Protein AF-A0A964T9B2-F1 (afdb_monomer)

Organism: NCBI:txid2696472

Sequence (134 aa):
MNNSPFYDITISSINRRDTTGTMDFYNPKKAYITVNLKGFNPEVEEDYFRVSSLYPSGLKIGQNEFLNSEYQLAYDGNRSYATLTDTKIDSILVAESDYNLISISKRKNGGEVEDEYHEVYVPKHSKLELTYNY

Nearest PDB structures (foldseek):
  2edb-assembly1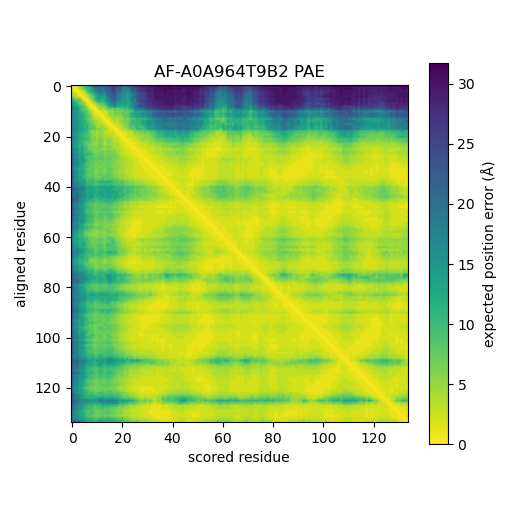_A  TM=3.757E-01  e=1.764E-02  Homo sapiens
  6gvl-assembly1_A  TM=5.491E-01  e=4.723E-01  Homo sapiens
  2cum-assembly1_A  TM=4.746E-01  e=5.280E-01  Homo sapiens
  2ha1-assembly1_A  TM=4.341E-01  e=5.280E-01  Homo sapiens
  5g50-assembly1_B  TM=3.394E-01  e=2.513E+00  Vibrio cholerae MJ-1236

Radius of gyration: 19.03 Å; Cα contacts (8 Å, |Δi|>4): 290; chains: 1; bounding box: 38×26×60 Å

Foldseek 3Di:
DDPDQDQPDDVVNPPDPPDDHDWDWDDFDKDWEKEKEAQDDADDPPWWKKKWKWEFGTTQNQQDPQARDRGDIDTPPDIDTDPDNIDMDGGHMYGEQGKMWMWIWTDHPNDDIDIDIDIDGHYDPDRHYYYDYD

Secondary structure (DSSP, 8-state):
-----S-S--GGG--STT------EE-PPEEEEEEEEES----STT-EEEEEEEEEEEEE-SS-SSSS-SEEEEE-S--EE--SSEEEEEEEEEETTEEEEEEEEEE-TT---EEEEEEEEE-TT---EEEEE-

pLDDT: mean 88.52, std 13.9, range [33.69, 98.06]

Solvent-accessible surface area (backbone atoms only — not comparable to full-atom values): 8041 Å² total; per-residue (Å²): 133,86,87,72,85,66,89,81,74,54,79,89,68,63,86,54,94,90,69,84,86,73,82,60,72,45,79,55,54,77,41,52,29,32,41,34,39,30,77,44,73,75,85,49,91,75,29,46,43,33,43,37,43,36,19,54,25,38,48,58,69,50,80,39,92,87,48,104,41,48,33,33,69,38,66,86,83,62,73,49,66,51,86,39,42,72,24,80,41,72,74,46,62,36,26,43,66,32,60,24,37,42,36,38,43,36,30,54,87,78,51,70,80,48,75,47,79,42,83,42,75,34,57,74,92,50,82,51,72,46,78,49,73,107

Mean predicted aligned error: 6.56 Å

Structure (mmCIF, N/CA/C/O backbone):
data_AF-A0A964T9B2-F1
#
_entry.id   AF-A0A964T9B2-F1
#
loop_
_atom_site.group_PDB
_atom_site.id
_atom_site.type_symbol
_atom_site.label_atom_id
_atom_site.label_alt_id
_atom_site.label_comp_id
_atom_site.label_asym_id
_atom_site.label_entity_id
_atom_site.label_seq_id
_atom_site.pdbx_PDB_ins_code
_atom_site.Cartn_x
_atom_site.Cartn_y
_atom_site.Cartn_z
_atom_site.occupancy
_atom_site.B_iso_or_equiv
_atom_site.auth_seq_id
_atom_site.auth_comp_id
_atom_site.auth_asym_id
_atom_site.auth_atom_id
_atom_site.pdbx_PDB_model_num
ATOM 1 N N . MET A 1 1 ? -14.737 18.384 31.995 1.00 33.69 1 MET A N 1
ATOM 2 C CA . MET A 1 1 ? -15.009 16.932 31.937 1.00 33.69 1 MET A CA 1
ATOM 3 C C . MET A 1 1 ? -14.119 16.378 30.845 1.00 33.69 1 MET A C 1
ATOM 5 O O . MET A 1 1 ? -14.236 16.845 29.721 1.00 33.69 1 MET A O 1
ATOM 9 N N . ASN A 1 2 ? -13.159 15.524 31.197 1.00 34.50 2 ASN A N 1
ATOM 10 C CA . ASN A 1 2 ? -12.176 14.996 30.255 1.00 34.50 2 ASN A CA 1
ATOM 11 C C . ASN A 1 2 ? -12.649 13.600 29.829 1.00 34.50 2 ASN A C 1
ATOM 13 O O . ASN A 1 2 ? -12.440 12.629 30.550 1.00 34.50 2 ASN A O 1
ATOM 17 N N . ASN A 1 3 ? -13.369 13.525 28.710 1.00 35.19 3 ASN A N 1
ATOM 18 C CA . ASN A 1 3 ? -13.863 12.273 28.132 1.00 35.19 3 ASN A CA 1
ATOM 19 C C . ASN A 1 3 ? -12.769 11.645 27.258 1.00 35.19 3 ASN A C 1
ATOM 21 O O . ASN A 1 3 ? -12.969 11.483 26.060 1.00 35.19 3 ASN A O 1
ATOM 25 N N . SER A 1 4 ? -11.597 11.357 27.828 1.00 40.34 4 SER A N 1
ATOM 26 C CA . SER A 1 4 ? -10.539 10.652 27.098 1.00 40.34 4 SER A CA 1
ATOM 27 C C . SER A 1 4 ? -10.687 9.150 27.350 1.00 40.34 4 SER A C 1
ATOM 29 O O . SER A 1 4 ? -10.444 8.708 28.478 1.00 40.34 4 SER A O 1
ATOM 31 N N . PRO A 1 5 ? -11.116 8.348 26.358 1.00 44.88 5 PRO A N 1
ATOM 32 C CA . PRO A 1 5 ? -11.147 6.905 26.488 1.00 44.88 5 PRO A CA 1
ATOM 33 C C . PRO A 1 5 ? -9.731 6.401 26.186 1.00 44.88 5 PRO A C 1
ATOM 35 O O . PRO A 1 5 ? -9.459 5.959 25.085 1.00 44.88 5 PRO A O 1
ATOM 38 N N . PHE A 1 6 ? -8.820 6.557 27.151 1.00 51.50 6 PHE A N 1
ATOM 39 C CA . PHE A 1 6 ? -7.466 5.980 27.170 1.00 51.50 6 PHE A CA 1
ATOM 40 C C . PHE A 1 6 ? -6.613 6.133 25.887 1.00 51.50 6 PHE A C 1
ATOM 42 O O . PHE A 1 6 ? -6.574 5.219 25.072 1.00 51.50 6 PHE A O 1
ATOM 49 N N . TYR A 1 7 ? -5.804 7.201 25.783 1.00 52.28 7 TYR A N 1
ATOM 50 C CA . TYR A 1 7 ? -4.696 7.265 24.799 1.00 52.28 7 TYR A CA 1
ATOM 51 C C . TYR A 1 7 ? -3.326 7.716 25.350 1.00 52.28 7 TYR A C 1
ATOM 53 O O . TYR A 1 7 ? -2.378 7.798 24.582 1.00 52.28 7 TYR A O 1
ATOM 61 N N . ASP A 1 8 ? -3.171 7.917 26.668 1.00 50.34 8 ASP A N 1
ATOM 62 C CA . ASP A 1 8 ? -1.917 8.435 27.269 1.00 50.34 8 ASP A CA 1
ATOM 63 C C . ASP A 1 8 ? -1.246 7.506 28.300 1.00 50.34 8 ASP A C 1
ATOM 65 O O . ASP A 1 8 ? -0.278 7.888 28.959 1.00 50.34 8 ASP A O 1
ATOM 69 N N . ILE A 1 9 ? -1.729 6.274 28.482 1.00 54.31 9 ILE A N 1
ATOM 70 C CA . ILE A 1 9 ? -1.143 5.361 29.475 1.00 54.31 9 ILE A CA 1
ATOM 71 C C . ILE A 1 9 ? -0.200 4.391 28.767 1.00 54.31 9 ILE A C 1
ATOM 73 O O . ILE A 1 9 ? -0.594 3.308 28.340 1.00 54.31 9 ILE A O 1
ATOM 77 N N . THR A 1 10 ? 1.080 4.754 28.665 1.00 59.50 10 THR A N 1
ATOM 78 C CA . THR A 1 10 ? 2.123 3.742 28.428 1.00 59.50 10 THR A CA 1
ATOM 79 C C . THR A 1 10 ? 2.055 2.716 29.561 1.00 59.50 10 THR A C 1
ATOM 81 O O . THR A 1 10 ? 1.862 3.104 30.711 1.00 59.50 10 THR A O 1
ATOM 84 N N . ILE A 1 11 ? 2.212 1.412 29.297 1.00 64.31 11 ILE A N 1
ATOM 85 C CA . ILE A 1 11 ? 2.150 0.377 30.359 1.00 64.31 11 ILE A CA 1
ATOM 86 C C . ILE A 1 11 ? 3.121 0.709 31.511 1.00 64.31 11 ILE A C 1
ATOM 88 O O . ILE A 1 11 ? 2.809 0.490 32.678 1.00 64.31 11 ILE A O 1
ATOM 92 N N . SER A 1 12 ? 4.255 1.340 31.191 1.00 66.88 12 SER A N 1
ATOM 93 C CA . SER A 1 12 ? 5.238 1.870 32.144 1.00 66.88 12 SER A CA 1
ATOM 94 C C . SER A 1 12 ? 4.719 2.959 33.095 1.00 66.88 12 SER A C 1
ATOM 96 O O . SER A 1 12 ? 5.333 3.193 34.130 1.00 66.88 12 SER A O 1
ATOM 98 N N . SER A 1 13 ? 3.618 3.637 32.769 1.00 69.88 13 SER A N 1
ATOM 99 C CA . SER A 1 13 ? 3.004 4.693 33.591 1.00 69.88 13 SER A CA 1
ATOM 100 C C . SER A 1 13 ? 1.960 4.172 34.591 1.00 69.88 13 SER A C 1
ATOM 102 O O . SER A 1 13 ? 1.446 4.938 35.409 1.00 69.88 13 SER A O 1
ATOM 104 N N . ILE A 1 14 ? 1.671 2.866 34.583 1.00 77.31 14 ILE A N 1
ATOM 105 C CA . ILE A 1 14 ? 0.744 2.234 35.525 1.00 77.31 14 ILE A CA 1
ATOM 106 C C . ILE A 1 14 ? 1.446 2.048 36.878 1.00 77.31 14 ILE A C 1
ATOM 108 O O . ILE A 1 14 ? 2.267 1.153 37.059 1.00 77.31 14 ILE A O 1
ATOM 112 N N . ASN A 1 15 ? 1.109 2.892 37.855 1.00 80.25 15 ASN A N 1
ATOM 113 C CA . ASN A 1 15 ? 1.733 2.904 39.188 1.00 80.25 15 ASN A CA 1
ATOM 114 C C . ASN A 1 15 ? 0.903 2.205 40.284 1.00 80.25 15 ASN A C 1
ATOM 116 O O . ASN A 1 15 ? 1.321 2.148 41.442 1.00 80.25 15 ASN A O 1
ATOM 120 N N . ARG A 1 16 ? -0.275 1.674 39.936 1.00 80.12 16 ARG A N 1
ATOM 121 C CA . ARG A 1 16 ? -1.176 0.960 40.849 1.00 80.12 16 ARG A CA 1
ATOM 122 C C . ARG A 1 16 ? -1.502 -0.423 40.315 1.00 80.12 16 ARG A C 1
ATOM 124 O O . ARG A 1 16 ? -1.859 -0.566 39.148 1.00 80.12 16 ARG A O 1
ATOM 131 N N . ARG A 1 17 ? -1.437 -1.416 41.207 1.00 78.62 17 ARG A N 1
ATOM 132 C CA . ARG A 1 17 ? -1.671 -2.832 40.889 1.00 78.62 17 ARG A CA 1
ATOM 133 C C . ARG A 1 17 ? -3.057 -3.080 40.286 1.00 78.62 17 ARG A C 1
ATOM 135 O O . ARG A 1 17 ? -3.161 -3.842 39.337 1.00 78.62 17 ARG A O 1
ATOM 142 N N . ASP A 1 18 ? -4.081 -2.399 40.788 1.00 83.31 18 ASP A N 1
ATOM 143 C CA . ASP A 1 18 ? -5.481 -2.677 40.438 1.00 83.31 18 ASP A CA 1
ATOM 144 C C . ASP A 1 18 ? -6.006 -1.763 39.313 1.00 83.31 18 ASP A C 1
ATOM 146 O O . ASP A 1 18 ? -7.186 -1.419 39.265 1.00 83.31 18 ASP A O 1
ATOM 150 N N . THR A 1 19 ? -5.120 -1.317 38.417 1.00 79.12 19 TH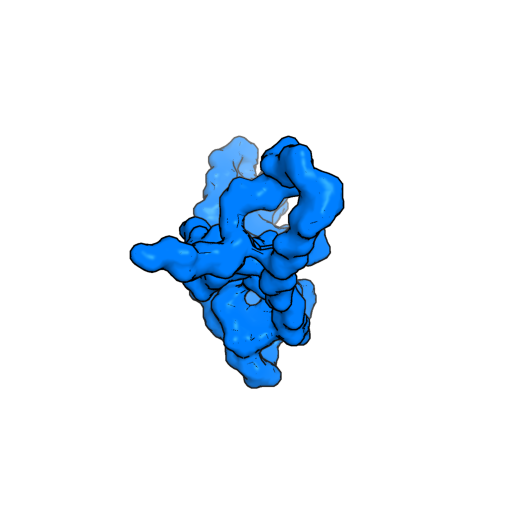R A N 1
ATOM 151 C CA . THR A 1 19 ? -5.498 -0.459 37.286 1.00 79.12 19 THR A CA 1
ATOM 152 C C . THR A 1 19 ? -6.012 -1.311 36.130 1.00 79.12 19 THR A C 1
ATOM 154 O O . THR A 1 19 ? -5.289 -2.156 35.607 1.00 79.12 19 THR A O 1
ATOM 157 N N . THR A 1 20 ? -7.238 -1.053 35.682 1.00 77.19 20 THR A N 1
ATOM 158 C CA . THR A 1 20 ? -7.810 -1.642 34.464 1.00 77.19 20 THR A CA 1
ATOM 159 C C . THR A 1 20 ? -7.771 -0.634 33.317 1.00 77.19 20 THR A C 1
ATOM 161 O O . THR A 1 20 ? -8.205 0.504 33.495 1.00 77.19 20 THR A O 1
ATOM 164 N N . GLY A 1 21 ? -7.294 -1.048 32.142 1.00 76.25 21 GLY A N 1
ATOM 165 C CA . GLY A 1 21 ? -7.324 -0.260 30.905 1.00 76.25 21 GLY A CA 1
ATOM 166 C C . GLY A 1 21 ? -8.160 -0.949 29.828 1.00 76.25 21 GLY A C 1
ATOM 167 O O . GLY A 1 21 ? -8.285 -2.172 29.829 1.00 76.25 21 GLY A O 1
ATOM 168 N N . THR A 1 22 ? -8.738 -0.166 28.919 1.00 80.19 22 THR A N 1
ATOM 169 C CA . THR A 1 22 ? -9.411 -0.667 27.707 1.00 80.19 22 THR A CA 1
ATOM 170 C C . THR A 1 22 ? -8.645 -0.176 26.487 1.00 80.19 22 THR A C 1
ATOM 172 O O . THR A 1 22 ? -8.121 0.935 26.506 1.00 80.19 22 THR A O 1
ATOM 175 N N . MET A 1 23 ? -8.557 -1.009 25.452 1.00 81.44 23 MET A N 1
ATOM 176 C CA . MET A 1 23 ? -7.910 -0.682 24.184 1.00 81.44 23 MET A CA 1
ATOM 177 C C . MET A 1 23 ? -8.826 -1.088 23.035 1.00 81.44 23 MET A C 1
ATOM 179 O O . MET A 1 23 ? -9.296 -2.227 22.998 1.00 81.44 23 MET A O 1
ATOM 183 N N . ASP A 1 24 ? -9.029 -0.170 22.096 1.00 89.56 24 ASP A N 1
ATOM 184 C CA . ASP A 1 24 ? -9.763 -0.433 20.864 1.00 89.56 24 ASP A CA 1
ATOM 185 C C . ASP A 1 24 ? -8.792 -0.865 19.763 1.00 89.56 24 ASP A C 1
ATOM 187 O O . ASP A 1 24 ? -7.747 -0.244 19.548 1.00 89.56 24 ASP A O 1
ATOM 191 N N . PHE A 1 25 ? -9.160 -1.922 19.041 1.00 91.62 25 PHE A N 1
ATOM 192 C CA . PHE A 1 25 ? -8.393 -2.438 17.913 1.00 91.62 25 PHE A CA 1
ATOM 193 C C . PHE A 1 25 ? -9.271 -2.549 16.675 1.00 91.62 25 PHE A C 1
ATOM 195 O O . PHE A 1 25 ? -10.431 -2.957 16.750 1.00 91.62 25 PHE A O 1
ATOM 202 N N . TYR A 1 26 ? -8.679 -2.257 15.525 1.00 94.62 26 TYR A N 1
ATOM 203 C CA . TYR A 1 26 ? -9.273 -2.470 14.220 1.00 94.62 26 TYR A CA 1
ATOM 204 C C . TYR A 1 26 ? -8.514 -3.551 13.462 1.00 94.62 26 TYR A C 1
ATOM 206 O O . TYR A 1 26 ? -7.290 -3.529 13.373 1.00 94.62 26 TYR A O 1
ATOM 214 N N . ASN A 1 27 ? -9.247 -4.515 12.915 1.00 94.44 27 ASN A N 1
ATOM 215 C CA . ASN A 1 27 ? -8.705 -5.520 12.013 1.00 94.44 27 ASN A CA 1
ATOM 216 C C . ASN A 1 27 ? -9.588 -5.529 10.759 1.00 94.44 27 ASN A C 1
ATOM 218 O O . ASN A 1 27 ? -10.691 -6.086 10.810 1.00 94.44 27 ASN A O 1
ATOM 222 N N . PRO A 1 28 ? -9.166 -4.867 9.670 1.00 94.75 28 PRO A N 1
ATOM 223 C CA . PRO A 1 28 ? -9.997 -4.706 8.491 1.00 94.75 28 PRO A CA 1
ATOM 224 C C . PRO A 1 28 ? -10.230 -6.047 7.799 1.00 94.75 28 PRO A C 1
ATOM 226 O O . PRO A 1 28 ? -9.406 -6.969 7.842 1.00 94.75 28 PRO A O 1
ATOM 229 N N . LYS A 1 29 ? -11.332 -6.135 7.052 1.00 95.75 29 LYS A N 1
ATOM 230 C CA . LYS A 1 29 ? -11.461 -7.192 6.051 1.00 95.75 29 LYS A CA 1
ATOM 231 C C . LYS A 1 29 ? -10.428 -6.940 4.956 1.00 95.75 29 LYS A C 1
ATOM 233 O O . LYS A 1 29 ? -10.405 -5.876 4.352 1.00 95.75 29 LYS A O 1
ATOM 238 N N . LYS A 1 30 ? -9.579 -7.929 4.703 1.00 93.44 30 LYS A N 1
ATOM 239 C CA . LYS A 1 30 ? -8.525 -7.856 3.689 1.00 93.44 30 LYS A CA 1
ATOM 240 C C . LYS A 1 30 ? -9.098 -8.000 2.277 1.00 93.44 30 LYS A C 1
ATOM 242 O O . LYS A 1 30 ? -9.980 -8.833 2.054 1.00 93.44 30 LYS A O 1
ATOM 247 N N . ALA A 1 31 ? -8.551 -7.241 1.336 1.00 95.00 31 ALA A N 1
ATOM 248 C CA . ALA A 1 31 ? -8.761 -7.392 -0.101 1.00 95.00 31 ALA A CA 1
ATOM 249 C C . ALA A 1 31 ? -7.427 -7.268 -0.852 1.00 95.00 31 ALA A C 1
ATOM 251 O O . ALA A 1 31 ? -6.419 -6.859 -0.278 1.00 95.00 31 ALA A O 1
ATOM 252 N N . TYR A 1 32 ? -7.435 -7.639 -2.131 1.00 94.69 32 TYR A N 1
ATOM 253 C CA . TYR A 1 32 ? -6.291 -7.495 -3.025 1.00 94.69 32 TYR A CA 1
ATOM 254 C C . TYR A 1 32 ? -6.677 -6.621 -4.209 1.00 94.69 32 TYR A C 1
ATOM 256 O O . TYR A 1 32 ? -7.756 -6.800 -4.778 1.00 94.69 32 TYR A O 1
ATOM 264 N N . ILE A 1 33 ? -5.796 -5.692 -4.565 1.00 95.88 33 ILE A N 1
ATOM 265 C CA . ILE A 1 33 ? -5.934 -4.862 -5.762 1.00 95.88 33 ILE A CA 1
ATOM 266 C C . ILE A 1 33 ? -4.837 -5.198 -6.765 1.00 95.88 33 ILE A C 1
ATOM 268 O O . ILE A 1 33 ? -3.771 -5.708 -6.404 1.00 95.88 33 ILE A O 1
ATOM 272 N N . THR A 1 34 ? -5.108 -4.866 -8.021 1.00 97.44 34 THR A N 1
ATOM 273 C CA . THR A 1 34 ? -4.121 -4.942 -9.090 1.00 97.44 34 THR A CA 1
ATOM 274 C C . THR A 1 34 ? -3.397 -3.605 -9.210 1.00 97.44 34 THR A C 1
ATOM 276 O O . THR A 1 34 ? -4.027 -2.549 -9.260 1.00 97.44 34 THR A O 1
ATOM 279 N N . VAL A 1 35 ? -2.072 -3.641 -9.305 1.00 97.25 35 VAL A N 1
ATOM 280 C CA . VAL A 1 35 ? -1.244 -2.481 -9.641 1.00 97.25 35 VAL A CA 1
ATOM 281 C C . VAL A 1 35 ? -0.424 -2.788 -10.885 1.00 97.25 35 VAL A C 1
ATOM 283 O O . VAL A 1 35 ? 0.273 -3.800 -10.949 1.00 97.25 35 VAL A O 1
ATOM 286 N N . ASN A 1 36 ? -0.489 -1.890 -11.861 1.00 98.00 36 ASN A N 1
ATOM 287 C CA . ASN A 1 36 ? 0.352 -1.901 -13.046 1.00 98.00 36 ASN A CA 1
ATOM 288 C C . ASN A 1 36 ? 1.436 -0.835 -12.910 1.00 98.00 36 ASN A C 1
ATOM 290 O O . ASN A 1 36 ? 1.132 0.348 -12.754 1.00 98.00 36 ASN A O 1
ATOM 294 N N . LEU A 1 37 ? 2.689 -1.255 -13.004 1.00 97.50 37 LEU A N 1
ATOM 295 C CA . LEU A 1 37 ? 3.859 -0.391 -13.059 1.00 97.50 37 LEU A CA 1
ATOM 296 C C . LEU A 1 37 ? 4.341 -0.346 -14.508 1.00 97.50 37 LEU A C 1
ATOM 298 O O . LEU A 1 37 ? 4.679 -1.391 -15.067 1.00 97.50 37 LEU A O 1
ATOM 302 N N . LYS A 1 38 ? 4.331 0.838 -15.123 1.00 97.94 38 LYS A N 1
ATOM 303 C CA . LYS A 1 38 ? 4.626 1.018 -16.550 1.00 97.94 38 LYS A CA 1
ATOM 304 C C . LYS A 1 38 ? 5.815 1.932 -16.799 1.00 97.94 38 LYS A C 1
ATOM 306 O O . LYS A 1 38 ? 6.044 2.883 -16.058 1.00 97.94 38 LYS A O 1
ATOM 311 N N . GLY A 1 39 ? 6.522 1.678 -17.895 1.00 95.50 39 GLY A N 1
ATOM 312 C CA . GLY A 1 39 ? 7.580 2.550 -18.406 1.00 95.50 39 GLY A CA 1
ATOM 313 C C . GLY A 1 39 ? 8.926 2.431 -17.690 1.00 95.50 39 GLY A C 1
ATOM 314 O O . GLY A 1 39 ? 9.813 3.234 -17.959 1.00 95.50 39 GLY A O 1
ATOM 315 N N . PHE A 1 40 ? 9.120 1.434 -16.821 1.00 95.50 40 PHE A N 1
ATOM 316 C CA . PHE A 1 40 ? 10.379 1.256 -16.096 1.00 95.50 40 PHE A CA 1
ATOM 317 C C . PHE A 1 40 ? 11.209 0.100 -16.650 1.00 95.50 40 PHE A C 1
ATOM 319 O O . PHE A 1 40 ? 10.824 -1.061 -16.552 1.00 95.50 40 PHE A O 1
ATOM 326 N N . ASN A 1 41 ? 12.387 0.410 -17.184 1.00 91.31 41 ASN A N 1
ATOM 327 C CA . ASN A 1 41 ? 13.366 -0.592 -17.587 1.00 91.31 41 ASN A CA 1
ATOM 328 C C . ASN A 1 41 ? 14.612 -0.482 -16.689 1.00 91.31 41 ASN A C 1
ATOM 330 O O . ASN A 1 41 ? 15.339 0.507 -16.824 1.00 91.31 41 ASN A O 1
ATOM 334 N N . PRO A 1 42 ? 14.869 -1.429 -15.768 1.00 88.75 42 PRO A N 1
ATOM 335 C CA . PRO A 1 42 ? 16.074 -1.398 -14.942 1.00 88.75 42 PRO A CA 1
ATOM 336 C C . PRO A 1 42 ? 17.322 -1.628 -15.812 1.00 88.75 42 PRO A C 1
ATOM 338 O O . PRO A 1 42 ? 17.346 -2.527 -16.649 1.00 88.75 42 PRO A O 1
ATOM 341 N N . GLU A 1 43 ? 18.352 -0.798 -15.637 1.00 90.19 43 GLU A N 1
ATOM 342 C CA . GLU A 1 43 ? 19.635 -0.882 -16.361 1.00 90.19 43 GLU A CA 1
ATOM 343 C C . GLU A 1 43 ? 20.789 -1.233 -15.419 1.00 90.19 43 GLU A C 1
ATOM 345 O O . GLU A 1 43 ? 21.721 -1.928 -15.825 1.00 90.19 43 GLU A O 1
ATOM 350 N N . VAL A 1 44 ? 20.716 -0.788 -14.161 1.00 90.62 44 VAL A N 1
ATOM 351 C CA . VAL A 1 44 ? 21.676 -1.130 -13.104 1.00 90.62 44 VAL A CA 1
ATOM 352 C C . VAL A 1 44 ? 20.976 -1.780 -11.911 1.00 90.62 44 VAL A C 1
ATOM 354 O O . VAL A 1 44 ? 19.775 -1.618 -11.722 1.00 90.62 44 VAL A O 1
ATOM 357 N N . GLU A 1 45 ? 21.730 -2.516 -11.090 1.00 88.38 45 GLU A N 1
ATO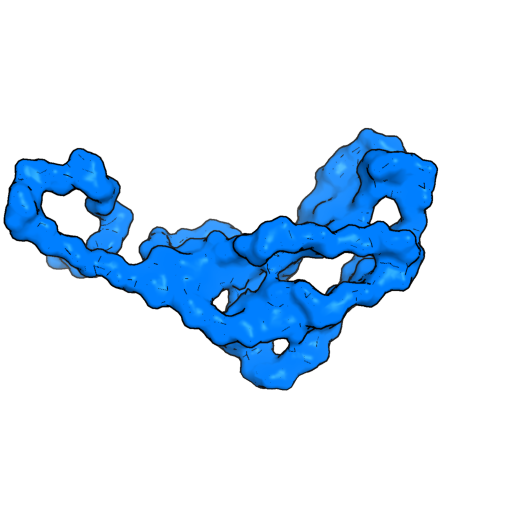M 358 C CA . GLU A 1 45 ? 21.203 -3.285 -9.946 1.00 88.38 45 GLU A CA 1
ATOM 359 C C . GLU A 1 45 ? 20.444 -2.422 -8.925 1.00 88.38 45 GLU A C 1
ATOM 361 O O . GLU A 1 45 ? 19.501 -2.885 -8.290 1.00 88.38 45 GLU A O 1
ATOM 366 N N . GLU A 1 46 ? 20.829 -1.153 -8.786 1.00 92.12 46 GLU A N 1
ATOM 367 C CA . GLU A 1 46 ? 20.197 -0.217 -7.854 1.00 92.12 46 GLU A CA 1
ATOM 368 C C . GLU A 1 46 ? 18.905 0.422 -8.388 1.00 92.12 46 GLU A C 1
ATOM 370 O O . GLU A 1 46 ? 18.244 1.158 -7.647 1.00 92.12 46 GLU A O 1
ATOM 375 N N . ASP A 1 47 ? 18.546 0.171 -9.650 1.00 95.25 47 ASP A N 1
ATOM 376 C CA . ASP A 1 47 ? 17.318 0.686 -10.243 1.00 95.25 47 ASP A CA 1
ATOM 377 C C . ASP A 1 47 ? 16.112 -0.043 -9.668 1.00 95.25 47 ASP A C 1
ATOM 379 O O . ASP A 1 47 ? 16.040 -1.274 -9.672 1.00 95.25 47 ASP A O 1
ATOM 383 N N . TYR A 1 48 ? 15.099 0.713 -9.257 1.00 96.56 48 TYR A N 1
ATOM 384 C CA . TYR A 1 48 ? 13.825 0.114 -8.900 1.00 96.56 48 TYR A CA 1
ATOM 385 C C . TYR A 1 48 ? 12.649 1.037 -9.183 1.00 96.56 48 TYR A C 1
ATOM 387 O O . TYR A 1 48 ? 12.735 2.258 -9.110 1.00 96.56 48 TYR A O 1
ATOM 395 N N . PHE A 1 49 ? 11.511 0.405 -9.428 1.00 97.69 49 PHE A N 1
ATOM 396 C CA . PHE A 1 49 ? 10.194 1.009 -9.372 1.00 97.69 49 PHE A CA 1
ATOM 397 C C . PHE A 1 49 ? 9.325 0.046 -8.581 1.00 97.69 49 PHE A C 1
ATOM 399 O O . PHE A 1 49 ? 9.135 -1.095 -9.001 1.00 97.69 49 PHE A O 1
ATOM 406 N N . ARG A 1 50 ? 8.891 0.439 -7.384 1.00 95.94 50 ARG A N 1
ATOM 407 C CA . ARG A 1 50 ? 8.201 -0.469 -6.463 1.00 95.94 50 ARG A CA 1
ATOM 408 C C . ARG A 1 50 ? 6.931 0.140 -5.910 1.00 95.94 50 ARG A C 1
ATOM 410 O O . ARG A 1 50 ? 6.842 1.349 -5.721 1.00 95.94 50 ARG A O 1
ATOM 417 N N . VAL A 1 51 ? 6.004 -0.741 -5.569 1.00 97.25 51 VAL A N 1
ATOM 418 C CA . VAL A 1 51 ? 4.770 -0.429 -4.859 1.00 97.25 51 VAL A CA 1
ATOM 419 C C . VAL A 1 51 ? 4.732 -1.154 -3.517 1.00 97.25 51 VAL A C 1
ATOM 421 O O . VAL A 1 51 ? 5.159 -2.307 -3.386 1.00 97.25 51 VAL A O 1
ATOM 424 N N . SER A 1 52 ? 4.206 -0.459 -2.516 1.00 95.88 52 SER A N 1
ATOM 425 C CA . SER A 1 52 ? 3.839 -0.992 -1.207 1.00 95.88 52 SER A CA 1
ATOM 426 C C . SER A 1 52 ? 2.498 -0.405 -0.767 1.00 95.88 52 SER A C 1
ATOM 428 O O . SER A 1 52 ? 2.080 0.640 -1.264 1.00 95.88 52 SER A O 1
ATOM 430 N N . SER A 1 53 ? 1.812 -1.094 0.140 1.00 95.56 53 SER A N 1
ATOM 431 C CA . SER A 1 53 ? 0.512 -0.673 0.664 1.00 95.56 53 SER A CA 1
ATOM 432 C C . SER A 1 53 ? 0.567 -0.567 2.180 1.00 95.56 53 SER A C 1
ATOM 434 O O . SER A 1 53 ? 1.061 -1.472 2.855 1.00 95.56 53 SER A O 1
ATOM 436 N N . LEU A 1 54 ? 0.045 0.535 2.704 1.00 95.88 54 LEU A N 1
ATOM 437 C CA . LEU A 1 54 ? -0.234 0.727 4.118 1.00 95.88 54 LEU A CA 1
ATOM 438 C C . LEU A 1 54 ? -1.743 0.857 4.287 1.00 95.88 54 LEU A C 1
ATOM 440 O O . LEU A 1 54 ? -2.403 1.570 3.534 1.00 95.88 54 LEU A O 1
ATOM 444 N N . TYR A 1 55 ? -2.301 0.171 5.274 1.00 96.00 55 TYR A N 1
ATOM 445 C CA . TYR A 1 55 ? -3.746 0.130 5.474 1.00 96.00 55 TYR A CA 1
ATOM 446 C C . TYR A 1 55 ? -4.095 0.190 6.961 1.00 96.00 55 TYR A C 1
ATOM 448 O O . TYR A 1 55 ? -3.321 -0.298 7.790 1.00 96.00 55 TYR A O 1
ATOM 456 N N . PRO A 1 56 ? -5.240 0.782 7.328 1.00 96.50 56 PRO A N 1
ATOM 457 C CA . PRO A 1 56 ? -5.617 0.959 8.721 1.00 96.50 56 PRO A CA 1
ATOM 458 C C . PRO A 1 56 ? -5.857 -0.399 9.381 1.00 96.50 56 PRO A C 1
ATOM 460 O O . PRO A 1 56 ? -6.680 -1.191 8.931 1.00 96.50 56 PRO A O 1
ATOM 463 N N . SER A 1 57 ? -5.099 -0.696 10.431 1.00 95.81 57 SER A N 1
ATOM 464 C CA . SER A 1 57 ? -5.174 -1.928 11.213 1.00 95.81 57 SER A CA 1
ATOM 465 C C . SER A 1 57 ? -4.320 -1.786 12.472 1.00 95.81 57 SER A C 1
ATOM 467 O O . SER A 1 57 ? -3.183 -1.328 12.419 1.00 95.81 57 SER A O 1
ATOM 469 N N . GLY A 1 58 ? -4.821 -2.280 13.599 1.00 94.25 58 GLY A N 1
ATOM 470 C CA . GLY A 1 58 ? -4.136 -2.251 14.887 1.00 94.25 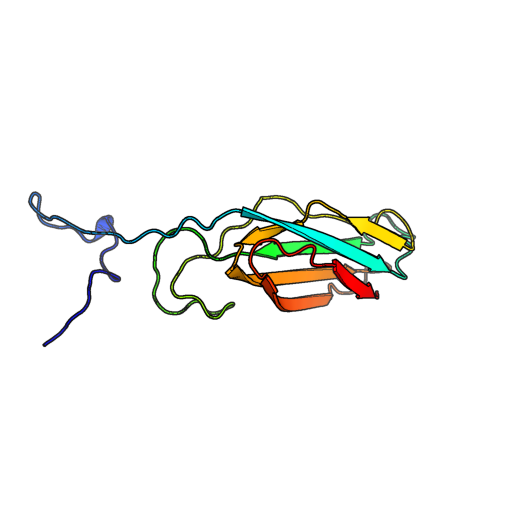58 GLY A CA 1
ATOM 471 C C . GLY A 1 58 ? -4.846 -1.360 15.895 1.00 94.25 58 GLY A C 1
ATOM 472 O O . GLY A 1 58 ? -6.071 -1.241 15.875 1.00 94.25 58 GLY A O 1
ATOM 473 N N . LEU A 1 59 ? -4.076 -0.783 16.815 1.00 92.06 59 LEU A N 1
ATOM 474 C CA . LEU A 1 59 ? -4.613 0.050 17.888 1.00 92.06 59 LEU A CA 1
ATOM 475 C C . LEU A 1 59 ? -5.247 1.322 17.332 1.00 92.06 59 LEU A C 1
ATOM 477 O O . LEU A 1 59 ? -4.743 1.911 16.371 1.00 92.06 59 LEU A O 1
ATOM 481 N N . LYS A 1 60 ? -6.312 1.784 17.984 1.00 91.81 60 LYS A N 1
ATOM 482 C CA . LYS A 1 60 ? -6.749 3.172 17.847 1.00 91.81 60 LYS A CA 1
ATOM 483 C C . LYS A 1 60 ? -5.665 4.078 18.445 1.00 91.81 60 LYS A C 1
ATOM 485 O O . LYS A 1 60 ? -5.147 3.785 19.519 1.00 91.81 60 LYS A O 1
ATOM 490 N N . ILE A 1 61 ? -5.272 5.130 17.732 1.00 89.19 61 ILE A N 1
ATOM 491 C CA . ILE A 1 61 ? -4.192 6.055 18.138 1.00 89.19 61 ILE A CA 1
ATOM 492 C C . ILE A 1 61 ? -4.618 7.525 18.073 1.00 89.19 61 ILE A C 1
ATOM 494 O O . ILE A 1 61 ? -3.788 8.420 18.201 1.00 89.19 61 ILE A O 1
ATOM 498 N N . GLY A 1 62 ? -5.912 7.784 17.873 1.00 88.81 62 GLY A N 1
ATOM 499 C CA . GLY A 1 62 ? -6.379 9.104 17.461 1.00 88.81 62 GLY A CA 1
ATOM 500 C C . GLY A 1 62 ? -6.063 9.332 15.986 1.00 88.81 62 GLY A C 1
ATOM 501 O O . GLY A 1 62 ? -5.972 8.378 15.225 1.00 88.81 62 GLY A O 1
ATOM 502 N N . GLN A 1 63 ? -5.910 10.582 15.562 1.00 92.31 63 GLN A N 1
ATOM 503 C CA . GLN A 1 63 ? -5.721 10.890 14.146 1.00 92.31 63 GLN A CA 1
ATOM 504 C C . GLN A 1 63 ? -4.380 10.357 13.618 1.00 92.31 63 GLN A C 1
ATOM 506 O O . GLN A 1 63 ? -3.320 10.742 14.109 1.00 92.31 63 GLN A O 1
ATOM 511 N N . ASN A 1 64 ? -4.428 9.517 12.584 1.00 91.62 64 ASN A N 1
ATOM 512 C CA . ASN A 1 64 ? -3.243 9.105 11.844 1.00 91.62 64 ASN A CA 1
ATOM 513 C C . ASN A 1 64 ? -2.726 10.258 10.962 1.00 91.62 64 ASN A C 1
ATOM 515 O O . ASN A 1 64 ? -3.515 10.987 10.357 1.00 91.62 64 ASN A O 1
ATOM 519 N N . GLU A 1 65 ? -1.403 10.417 10.886 1.00 89.56 65 GLU A N 1
ATOM 520 C CA . GLU A 1 65 ? -0.754 11.504 10.136 1.00 89.56 65 GLU A CA 1
ATOM 521 C C . GLU A 1 65 ? -0.741 11.279 8.615 1.00 89.56 65 GLU A C 1
ATOM 523 O O . GLU A 1 65 ? -0.642 12.242 7.859 1.00 89.56 65 GLU A O 1
ATOM 528 N N . PHE A 1 66 ? -0.840 10.027 8.157 1.00 89.19 66 PHE A N 1
ATOM 529 C CA . PHE A 1 66 ? -0.639 9.656 6.750 1.00 89.19 66 PHE A CA 1
ATOM 530 C C . PHE A 1 66 ? -1.922 9.274 6.011 1.00 89.19 66 PHE A C 1
ATOM 532 O O . PHE A 1 66 ? -1.933 9.217 4.78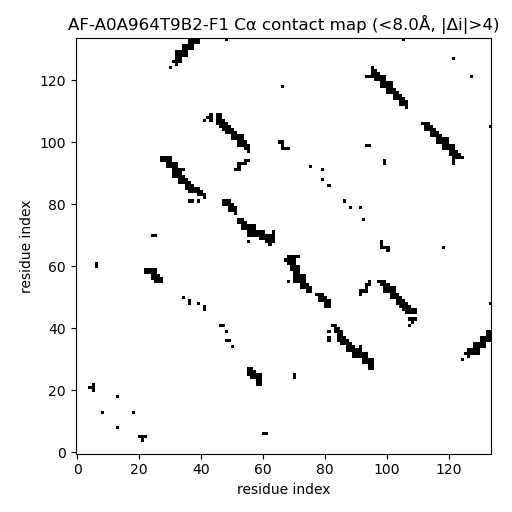4 1.00 89.19 66 PHE A O 1
ATOM 539 N N . LEU A 1 67 ? -2.982 8.957 6.748 1.00 91.81 67 LEU A N 1
ATOM 540 C CA . LEU A 1 67 ? -4.239 8.459 6.205 1.00 91.81 67 LEU A CA 1
ATOM 541 C C . LEU A 1 67 ? -5.396 9.015 7.027 1.00 91.81 67 LEU A C 1
ATOM 543 O O . LEU A 1 67 ? -5.261 9.182 8.240 1.00 91.81 67 LEU A O 1
ATOM 547 N N . ASN A 1 68 ? -6.552 9.242 6.408 1.00 88.75 68 ASN A N 1
ATOM 548 C CA . ASN A 1 68 ? -7.752 9.631 7.140 1.00 88.75 68 ASN A CA 1
ATOM 549 C C . ASN A 1 68 ? -8.339 8.451 7.950 1.00 88.75 68 ASN A C 1
ATOM 551 O O . ASN A 1 68 ? -9.357 7.865 7.586 1.00 88.75 68 ASN A O 1
ATOM 555 N N . SER A 1 69 ? -7.670 8.077 9.044 1.00 91.94 69 SER A N 1
ATOM 556 C CA . SER A 1 69 ? -8.059 6.988 9.941 1.00 91.94 69 SER A CA 1
ATOM 557 C C . SER A 1 69 ? -7.708 7.307 11.393 1.00 91.94 69 SER A C 1
ATOM 559 O O . SER A 1 69 ? -6.727 7.996 11.669 1.00 91.94 69 SER A O 1
ATOM 561 N N . GLU A 1 70 ? -8.484 6.758 12.330 1.00 94.38 70 GLU A N 1
ATOM 562 C CA . GLU A 1 70 ? -8.179 6.830 13.764 1.00 94.38 70 GLU A CA 1
ATOM 563 C C . GLU A 1 70 ? -7.235 5.706 14.245 1.00 94.38 70 GLU A C 1
ATOM 565 O O . GLU A 1 70 ? -6.908 5.603 15.432 1.00 94.38 70 GLU A O 1
ATOM 570 N N . TYR A 1 71 ? -6.852 4.801 13.344 1.00 94.62 71 TYR A N 1
ATOM 571 C CA . TYR A 1 71 ? -6.118 3.583 13.668 1.00 94.62 71 TYR A CA 1
ATOM 572 C C . TYR A 1 71 ? -4.676 3.625 13.153 1.00 94.62 71 TYR A C 1
ATOM 574 O O . TYR A 1 71 ? -4.311 4.394 12.258 1.00 94.62 71 TYR A O 1
ATOM 582 N N . GLN A 1 72 ? -3.833 2.773 13.735 1.00 94.50 72 GLN A N 1
ATOM 583 C CA . GLN A 1 72 ? -2.492 2.502 13.220 1.00 94.50 72 GLN A CA 1
ATOM 584 C C . GLN A 1 72 ? -2.545 2.010 11.775 1.00 94.50 72 GLN A C 1
ATOM 586 O O . GLN A 1 72 ? -3.547 1.452 11.330 1.00 94.50 72 GLN A O 1
ATOM 591 N N . LEU A 1 73 ? -1.440 2.187 11.054 1.00 94.69 73 LEU A N 1
ATOM 592 C CA . LEU A 1 73 ? -1.257 1.556 9.755 1.00 94.69 73 LEU A CA 1
ATOM 593 C C . LEU A 1 73 ? -0.500 0.247 9.933 1.00 94.69 73 LEU A C 1
ATOM 595 O O . LEU A 1 73 ? 0.545 0.202 10.584 1.00 94.69 73 LEU A O 1
ATOM 599 N N . ALA A 1 74 ? -1.014 -0.807 9.317 1.00 94.00 74 ALA A N 1
ATOM 600 C CA . ALA A 1 74 ? -0.271 -2.027 9.099 1.00 94.00 74 ALA A CA 1
ATOM 601 C C . ALA A 1 74 ? 0.387 -2.007 7.722 1.00 94.00 74 ALA A C 1
ATOM 603 O O . ALA A 1 74 ? -0.083 -1.377 6.774 1.00 94.00 74 ALA A O 1
ATOM 604 N N . TYR A 1 75 ? 1.469 -2.766 7.644 1.00 89.94 75 TYR A N 1
ATOM 605 C CA . TYR A 1 75 ? 2.198 -3.081 6.435 1.00 89.94 75 TYR A CA 1
ATOM 606 C C . TYR A 1 75 ? 2.253 -4.603 6.322 1.00 89.94 75 TYR A C 1
ATOM 608 O O . TYR A 1 75 ? 2.497 -5.290 7.316 1.00 89.94 75 TYR A O 1
ATOM 616 N N . ASP A 1 76 ? 2.028 -5.142 5.129 1.00 82.06 76 A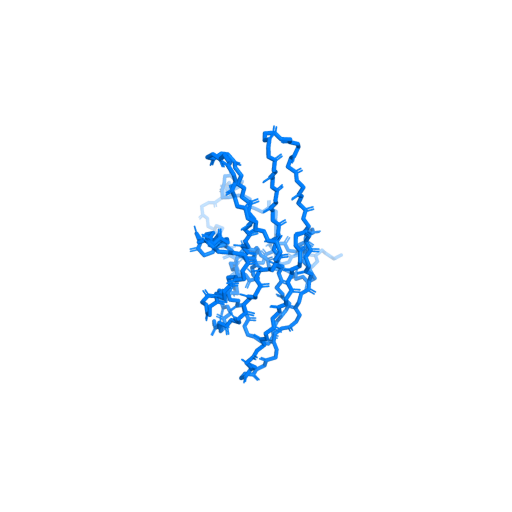SP A N 1
ATOM 617 C CA . ASP A 1 76 ? 1.996 -6.591 4.912 1.00 82.06 76 ASP A CA 1
ATOM 618 C C . ASP A 1 76 ? 3.393 -7.224 4.792 1.00 82.06 76 ASP A C 1
ATOM 620 O O . ASP A 1 76 ? 3.514 -8.441 4.657 1.00 82.06 76 ASP A O 1
ATOM 624 N N . GLY A 1 77 ? 4.451 -6.412 4.863 1.00 81.56 77 GLY A N 1
ATOM 625 C CA . GLY A 1 77 ? 5.831 -6.860 4.704 1.00 81.56 77 GLY A CA 1
ATOM 626 C C . GLY A 1 77 ? 6.290 -6.909 3.247 1.00 81.56 77 GLY A C 1
ATOM 627 O O . GLY A 1 77 ? 7.499 -6.942 3.004 1.00 81.56 77 GLY A O 1
ATOM 628 N N . ASN A 1 78 ? 5.374 -6.845 2.277 1.00 85.75 78 ASN A N 1
ATOM 629 C CA . ASN A 1 78 ? 5.679 -7.075 0.874 1.00 85.75 78 ASN A CA 1
ATOM 630 C C . ASN A 1 78 ? 5.929 -5.768 0.120 1.00 85.75 78 ASN A C 1
ATOM 632 O O . ASN A 1 78 ? 5.116 -4.845 0.099 1.00 85.75 78 ASN A O 1
ATOM 636 N N . ARG A 1 79 ? 7.059 -5.732 -0.586 1.00 89.44 79 ARG A N 1
ATOM 637 C CA . ARG A 1 79 ? 7.326 -4.745 -1.635 1.00 89.44 79 ARG A CA 1
ATOM 638 C C . ARG A 1 79 ? 7.253 -5.470 -2.959 1.00 89.44 79 ARG A C 1
ATOM 640 O O . ARG A 1 79 ? 7.932 -6.481 -3.134 1.00 89.44 79 ARG A O 1
ATOM 647 N N . SER A 1 80 ? 6.445 -4.956 -3.873 1.00 94.25 80 SER A N 1
ATOM 648 C CA . SER A 1 80 ? 6.361 -5.501 -5.223 1.00 94.25 80 SER A CA 1
ATOM 649 C C . SER A 1 80 ? 7.116 -4.585 -6.171 1.00 94.25 80 SER A C 1
ATOM 651 O O . SER A 1 80 ? 6.920 -3.373 -6.145 1.00 94.25 80 SER A O 1
ATOM 653 N N . TYR A 1 81 ? 8.000 -5.161 -6.975 1.00 95.06 81 TYR A N 1
ATOM 654 C CA . TYR A 1 81 ? 8.908 -4.431 -7.853 1.00 95.06 81 TYR A CA 1
ATOM 655 C C . TYR A 1 81 ? 8.488 -4.619 -9.305 1.00 95.06 81 TYR A C 1
ATOM 657 O O . TYR A 1 81 ? 8.008 -5.688 -9.682 1.00 95.06 81 TYR A O 1
ATOM 665 N N . ALA A 1 82 ? 8.709 -3.599 -10.125 1.00 94.69 82 ALA A N 1
ATOM 666 C CA . ALA A 1 82 ? 8.678 -3.738 -11.565 1.00 94.69 82 ALA A CA 1
ATOM 667 C C . ALA A 1 82 ? 9.830 -4.654 -12.003 1.00 94.69 82 ALA A C 1
ATOM 669 O O . ALA A 1 82 ? 10.998 -4.370 -11.745 1.00 94.69 82 ALA A O 1
ATOM 670 N N . THR A 1 83 ? 9.489 -5.768 -12.646 1.00 88.00 83 THR A N 1
ATOM 671 C CA . THR A 1 83 ? 10.449 -6.748 -13.180 1.00 88.00 83 THR A CA 1
ATOM 672 C C . THR A 1 83 ? 10.620 -6.624 -14.693 1.00 88.00 83 THR A C 1
ATOM 674 O O . THR A 1 83 ? 11.561 -7.172 -15.257 1.00 88.00 83 THR A O 1
ATOM 677 N N . LEU A 1 84 ? 9.681 -5.946 -15.352 1.00 89.56 84 LEU A N 1
ATOM 678 C CA . LEU A 1 84 ? 9.610 -5.684 -16.788 1.00 89.56 84 LEU A CA 1
ATOM 679 C C . LEU A 1 84 ? 9.109 -4.249 -17.009 1.00 89.56 84 LEU A C 1
ATOM 681 O O . LEU A 1 84 ? 8.506 -3.664 -16.106 1.00 89.56 84 LEU A O 1
ATOM 685 N N . THR A 1 85 ? 9.272 -3.731 -18.233 1.00 93.25 85 THR A N 1
ATOM 686 C CA . THR A 1 85 ? 8.764 -2.406 -18.645 1.00 93.25 85 THR A CA 1
ATOM 687 C C . THR A 1 85 ? 7.296 -2.195 -18.299 1.00 93.25 85 THR A C 1
ATOM 689 O O . THR A 1 85 ? 6.934 -1.118 -17.834 1.00 93.25 85 THR A O 1
ATOM 692 N N . ASP A 1 86 ? 6.481 -3.235 -18.469 1.00 94.75 86 ASP A N 1
ATOM 693 C CA . ASP A 1 86 ? 5.096 -3.285 -18.019 1.00 94.75 86 ASP A CA 1
ATOM 694 C C . ASP A 1 86 ? 4.944 -4.456 -17.045 1.00 94.75 86 ASP A C 1
ATOM 696 O O . ASP A 1 86 ? 4.930 -5.624 -17.439 1.00 94.75 86 ASP A O 1
ATOM 700 N N . THR A 1 87 ? 4.858 -4.149 -15.753 1.00 96.00 87 THR A N 1
ATOM 701 C CA . THR A 1 87 ? 4.703 -5.146 -14.691 1.00 96.00 87 THR A CA 1
ATOM 702 C C . THR A 1 87 ? 3.309 -5.060 -14.088 1.00 96.00 87 THR A C 1
ATOM 704 O O . THR A 1 87 ? 2.895 -3.999 -13.627 1.00 96.00 87 THR A O 1
ATOM 707 N N . LYS A 1 88 ? 2.599 -6.191 -14.044 1.00 96.62 88 LYS A N 1
ATOM 708 C CA . LYS A 1 88 ? 1.292 -6.330 -13.390 1.00 96.62 88 LYS A CA 1
ATOM 709 C C . LYS A 1 88 ? 1.434 -7.097 -12.079 1.00 96.62 88 LYS A C 1
ATOM 711 O O . LYS A 1 88 ? 2.004 -8.185 -12.062 1.00 96.62 88 LYS A O 1
ATOM 716 N N . ILE A 1 89 ? 0.880 -6.552 -11.002 1.00 95.50 89 ILE A N 1
ATOM 717 C CA . ILE A 1 89 ? 0.921 -7.134 -9.659 1.00 95.50 89 ILE A CA 1
ATOM 718 C C . ILE A 1 89 ? -0.512 -7.277 -9.150 1.00 95.50 89 ILE A C 1
ATOM 720 O O . ILE A 1 89 ? -1.166 -6.279 -8.880 1.00 95.50 89 ILE A O 1
ATOM 724 N N . ASP A 1 90 ? -0.998 -8.509 -8.996 1.00 94.31 90 ASP A N 1
ATOM 725 C CA . ASP A 1 90 ? -2.397 -8.811 -8.634 1.00 94.31 90 ASP A CA 1
ATOM 726 C C . ASP A 1 90 ? -2.630 -9.020 -7.124 1.00 94.31 90 ASP A C 1
ATOM 728 O O . ASP A 1 90 ? -3.715 -9.413 -6.698 1.00 94.31 90 ASP A O 1
ATOM 732 N N . SER A 1 91 ? -1.600 -8.808 -6.303 1.00 92.75 91 SER A N 1
ATOM 733 C CA . SER A 1 91 ? -1.579 -9.229 -4.898 1.00 92.75 91 SER A CA 1
ATOM 734 C C . SER A 1 91 ? -1.220 -8.108 -3.924 1.00 92.75 91 SER A C 1
ATOM 736 O O . SER A 1 91 ? -0.627 -8.378 -2.881 1.00 92.75 91 SER A O 1
ATOM 738 N N . ILE A 1 92 ? -1.569 -6.856 -4.233 1.00 95.00 92 ILE A N 1
ATOM 739 C CA . ILE A 1 92 ? -1.359 -5.745 -3.296 1.00 95.00 92 ILE A CA 1
ATOM 740 C C . ILE A 1 92 ? -2.442 -5.784 -2.217 1.00 95.00 92 ILE A C 1
ATOM 742 O O . ILE A 1 92 ? -3.622 -5.589 -2.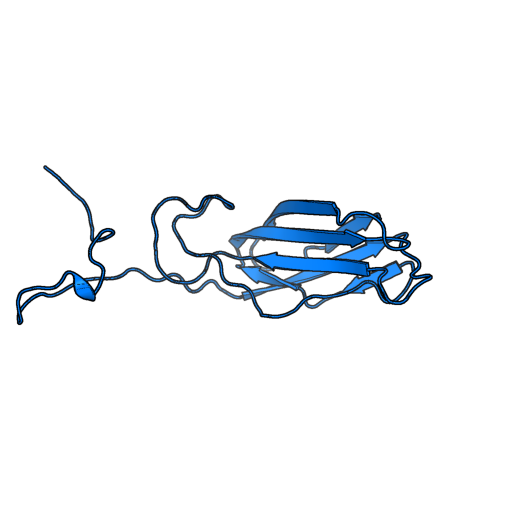512 1.00 95.00 92 ILE A O 1
ATOM 746 N N . LEU A 1 93 ? -2.039 -6.069 -0.976 1.00 95.25 93 LEU A N 1
ATOM 747 C CA . LEU A 1 93 ? -2.945 -6.202 0.163 1.00 95.25 93 LEU A CA 1
ATOM 748 C C . LEU A 1 93 ? -3.449 -4.836 0.645 1.00 95.25 93 LEU A C 1
ATOM 750 O O . LEU A 1 93 ? -2.668 -3.909 0.847 1.00 95.25 93 LEU A O 1
ATOM 754 N N . VAL A 1 94 ? -4.755 -4.732 0.877 1.00 95.81 94 VAL A N 1
ATOM 755 C CA . VAL A 1 94 ? -5.442 -3.514 1.333 1.00 95.81 94 VAL A CA 1
ATOM 756 C C . VAL A 1 94 ? -6.574 -3.847 2.314 1.00 95.81 94 VAL A C 1
ATOM 758 O O . VAL A 1 94 ? -7.046 -4.988 2.385 1.00 95.81 94 VAL A O 1
ATOM 761 N N . ALA A 1 95 ? -7.044 -2.842 3.048 1.00 96.06 95 ALA A N 1
ATOM 762 C CA . ALA A 1 95 ? -8.302 -2.849 3.781 1.00 96.06 95 ALA A CA 1
ATOM 763 C C . ALA A 1 95 ? -9.487 -2.602 2.830 1.00 96.06 95 ALA A C 1
ATOM 765 O O . ALA A 1 95 ? -9.539 -1.608 2.104 1.00 96.06 95 ALA A O 1
ATOM 766 N N . GLU A 1 96 ? -10.454 -3.519 2.837 1.00 96.19 96 GLU A N 1
ATOM 767 C CA . GLU A 1 96 ? -11.723 -3.396 2.121 1.00 96.19 96 GLU A CA 1
ATOM 768 C C . GLU A 1 96 ? -12.667 -2.425 2.842 1.00 96.19 96 GLU A C 1
ATOM 770 O O . GLU A 1 96 ? -12.818 -2.478 4.059 1.00 96.19 96 GLU A O 1
ATOM 775 N N . SER A 1 97 ? -13.415 -1.640 2.066 1.00 95.38 97 SER A N 1
ATOM 776 C CA . SER A 1 97 ? -14.353 -0.607 2.527 1.00 95.38 97 SER A CA 1
ATOM 777 C C . SER A 1 97 ? -13.688 0.534 3.300 1.00 95.38 97 SER A C 1
ATOM 779 O O . SER A 1 97 ? -14.367 1.215 4.067 1.00 95.38 97 SER A O 1
ATOM 781 N N . ASP A 1 98 ? -12.396 0.764 3.070 1.00 95.81 98 ASP A N 1
ATOM 782 C CA . ASP A 1 98 ? -11.588 1.747 3.789 1.00 95.81 98 ASP A CA 1
ATOM 783 C C . ASP A 1 98 ? -10.607 2.472 2.855 1.00 95.81 98 ASP A C 1
ATOM 785 O O . ASP A 1 98 ? -10.398 2.066 1.703 1.00 95.81 98 ASP A O 1
ATOM 789 N N . TYR A 1 99 ? -10.015 3.553 3.356 1.00 96.00 99 TYR A N 1
ATOM 790 C CA . TYR A 1 99 ? -8.885 4.210 2.713 1.00 96.00 99 TYR A CA 1
ATOM 791 C C . TYR A 1 99 ? -7.597 3.425 2.964 1.00 96.00 99 TYR A C 1
ATOM 793 O O . TYR A 1 99 ? -7.413 2.776 3.991 1.00 96.00 99 TYR A O 1
ATOM 801 N N . ASN A 1 100 ? -6.707 3.460 1.983 1.00 96.06 100 ASN A N 1
ATOM 802 C CA . ASN A 1 100 ? -5.412 2.798 1.983 1.00 96.06 100 ASN A CA 1
ATOM 803 C C . ASN A 1 100 ? -4.385 3.769 1.417 1.00 96.06 100 ASN A C 1
ATOM 805 O O . ASN A 1 100 ? -4.724 4.584 0.563 1.00 96.06 100 ASN A O 1
ATOM 809 N N . LEU A 1 101 ? -3.135 3.663 1.842 1.00 96.38 101 LEU A N 1
ATOM 810 C CA . LEU A 1 101 ? -2.042 4.447 1.292 1.00 96.38 101 LEU A CA 1
ATOM 811 C C . LEU A 1 101 ? -1.192 3.559 0.386 1.00 96.38 101 LEU A C 1
ATOM 813 O O . LEU A 1 101 ? -0.497 2.656 0.853 1.00 96.38 101 LEU A O 1
ATOM 817 N N . ILE A 1 102 ? -1.240 3.828 -0.913 1.00 96.44 102 ILE A N 1
ATOM 818 C CA . ILE A 1 102 ? -0.375 3.187 -1.897 1.00 96.44 102 ILE A CA 1
ATOM 819 C C . ILE A 1 102 ? 0.886 4.032 -2.026 1.00 96.44 102 ILE A C 1
ATOM 821 O O . ILE A 1 102 ? 0.841 5.171 -2.488 1.00 96.44 102 ILE A O 1
ATOM 825 N N . SER A 1 103 ? 2.010 3.476 -1.587 1.00 95.81 103 SER A N 1
ATOM 826 C CA . SER A 1 103 ? 3.318 4.114 -1.685 1.00 95.81 103 SER A CA 1
ATOM 827 C C . SER A 1 103 ? 4.061 3.570 -2.895 1.00 95.81 103 SER A C 1
ATOM 829 O O . SER A 1 103 ? 4.249 2.357 -3.042 1.00 95.81 103 SER A O 1
ATOM 831 N N . ILE A 1 104 ? 4.485 4.492 -3.746 1.00 97.50 104 ILE A N 1
ATOM 832 C CA . ILE A 1 104 ? 5.312 4.254 -4.915 1.00 97.50 104 ILE A CA 1
ATOM 833 C C . ILE A 1 104 ? 6.688 4.825 -4.623 1.00 97.50 104 ILE A C 1
ATOM 835 O O . ILE A 1 104 ? 6.809 5.940 -4.138 1.00 97.50 104 ILE A O 1
ATOM 839 N N . SER A 1 105 ? 7.725 4.049 -4.895 1.00 96.94 105 SER A N 1
ATOM 840 C CA . SER A 1 105 ? 9.104 4.437 -4.615 1.00 96.94 105 SER A CA 1
ATOM 841 C C . SER A 1 105 ? 9.942 4.061 -5.824 1.00 96.94 105 SER A C 1
ATOM 843 O O . SER A 1 105 ? 9.848 2.926 -6.314 1.00 96.94 105 SER A O 1
ATOM 845 N N . LYS A 1 106 ? 10.717 5.009 -6.346 1.00 96.56 106 LYS A N 1
ATOM 846 C CA . LYS A 1 106 ? 11.447 4.831 -7.599 1.00 96.56 106 LYS A CA 1
ATOM 847 C C . LYS A 1 106 ? 12.845 5.435 -7.555 1.00 96.56 106 LYS A C 1
ATOM 849 O O . LYS A 1 106 ? 13.086 6.438 -6.890 1.00 96.56 106 LYS A O 1
ATOM 854 N N . ARG A 1 107 ? 13.778 4.781 -8.244 1.00 96.31 107 ARG A N 1
ATOM 855 C CA . ARG A 1 107 ? 15.174 5.200 -8.395 1.00 96.31 107 ARG A CA 1
ATOM 856 C C . ARG A 1 107 ? 15.715 4.696 -9.728 1.00 96.31 107 ARG A C 1
ATOM 858 O O . ARG A 1 107 ? 15.459 3.550 -10.103 1.00 96.31 107 ARG A O 1
ATOM 865 N N . LYS A 1 108 ? 16.512 5.530 -10.400 1.00 94.75 108 LYS A N 1
ATOM 866 C CA . LYS A 1 108 ? 17.168 5.193 -11.669 1.00 94.75 108 LYS A CA 1
ATOM 867 C C . LYS A 1 108 ? 18.601 5.701 -11.721 1.00 94.75 108 LYS A C 1
ATOM 869 O O . LYS A 1 108 ? 18.888 6.816 -11.294 1.00 94.75 108 LYS A O 1
ATOM 874 N N . ASN A 1 109 ? 19.486 4.879 -12.268 1.00 91.69 109 ASN A N 1
ATOM 875 C CA . ASN A 1 109 ? 20.895 5.130 -12.534 1.00 91.69 109 ASN A CA 1
ATOM 876 C C . ASN A 1 109 ? 21.645 5.696 -11.322 1.00 91.69 109 ASN A C 1
ATOM 878 O O . ASN A 1 109 ? 22.445 6.621 -11.438 1.00 91.69 109 ASN A O 1
ATOM 882 N N . GLY A 1 110 ? 21.350 5.149 -10.139 1.00 86.75 110 GLY A N 1
ATOM 883 C CA . GLY A 1 110 ? 21.967 5.572 -8.884 1.00 86.75 110 GLY A CA 1
ATOM 884 C C . GLY A 1 110 ? 21.537 6.959 -8.385 1.00 86.75 110 GLY A C 1
ATOM 885 O O . GLY A 1 110 ? 22.099 7.423 -7.394 1.00 86.75 110 GLY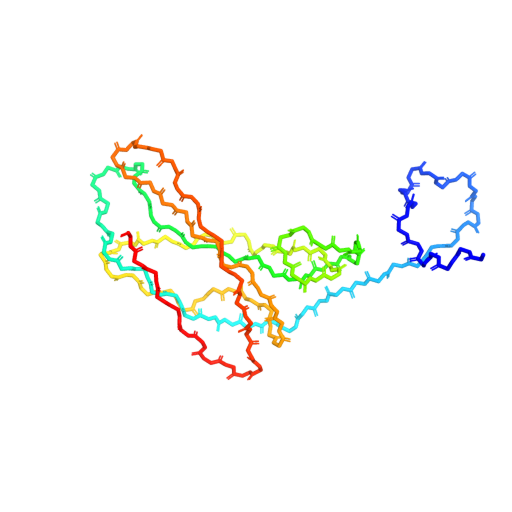 A O 1
ATOM 886 N N . GLY A 1 111 ? 20.551 7.595 -9.026 1.00 91.00 111 GLY A N 1
ATOM 887 C CA . GLY A 1 111 ? 20.019 8.906 -8.658 1.00 91.00 111 GLY A CA 1
ATOM 888 C C . GLY A 1 111 ? 19.281 8.933 -7.318 1.00 91.00 111 GLY A C 1
ATOM 889 O O . GLY A 1 111 ? 19.325 7.978 -6.535 1.00 91.00 111 GLY A O 1
ATOM 890 N N . GLU A 1 112 ? 18.606 10.048 -7.052 1.00 93.81 112 GLU A N 1
ATOM 891 C CA . GLU A 1 112 ? 17.802 10.215 -5.841 1.00 93.81 112 GLU A CA 1
ATOM 892 C C . GLU A 1 112 ? 16.606 9.255 -5.821 1.00 93.81 112 GLU A C 1
ATOM 894 O O . GLU A 1 112 ? 16.150 8.759 -6.854 1.00 93.81 112 GLU A O 1
ATOM 899 N N . VAL A 1 113 ? 16.138 8.954 -4.611 1.00 96.56 113 VAL A N 1
ATOM 900 C CA . VAL A 1 113 ? 14.906 8.194 -4.406 1.00 96.56 113 VAL A CA 1
ATOM 901 C C . VAL A 1 113 ? 13.738 9.165 -4.462 1.00 96.56 113 VAL A C 1
ATOM 903 O O . VAL A 1 113 ? 13.710 10.138 -3.712 1.00 96.56 113 VAL A O 1
ATOM 906 N N . GLU A 1 114 ? 12.772 8.870 -5.322 1.00 96.56 114 GLU A N 1
ATOM 907 C CA . GLU A 1 114 ? 11.504 9.585 -5.393 1.00 96.56 114 GLU A CA 1
ATOM 908 C C . GLU A 1 114 ? 10.407 8.716 -4.773 1.00 96.56 114 GLU A C 1
ATOM 910 O O . GLU A 1 114 ? 10.183 7.584 -5.209 1.00 96.56 114 GLU A O 1
ATOM 915 N N . ASP A 1 115 ? 9.727 9.252 -3.759 1.00 96.19 115 ASP A N 1
ATOM 916 C CA . ASP A 1 115 ? 8.601 8.598 -3.097 1.00 96.19 115 ASP A CA 1
ATOM 917 C C . ASP A 1 115 ? 7.305 9.377 -3.356 1.00 96.19 115 ASP A C 1
ATOM 919 O O . ASP A 1 115 ? 7.224 10.587 -3.135 1.00 96.19 115 ASP A O 1
ATOM 923 N N . GLU A 1 116 ? 6.267 8.664 -3.780 1.00 95.75 116 GLU A N 1
ATOM 924 C CA . GLU A 1 116 ? 4.918 9.181 -3.985 1.00 95.75 116 GLU A CA 1
ATOM 925 C C . GLU A 1 116 ? 3.928 8.402 -3.112 1.00 95.75 116 GLU A C 1
ATOM 927 O O . GLU A 1 116 ? 4.025 7.180 -2.962 1.00 95.75 116 GLU A O 1
ATOM 932 N N . TYR A 1 117 ? 2.941 9.103 -2.558 1.00 94.94 117 TYR A N 1
ATOM 933 C CA . TYR A 1 117 ? 1.948 8.529 -1.655 1.00 94.94 117 TYR A CA 1
ATOM 934 C C . TYR A 1 117 ? 0.545 8.851 -2.157 1.00 94.94 117 TYR A C 1
ATOM 936 O O . TYR A 1 117 ? 0.197 10.016 -2.346 1.00 94.94 117 TYR A O 1
ATOM 944 N N . HIS A 1 118 ? -0.261 7.812 -2.363 1.00 95.56 118 HIS A N 1
ATOM 945 C CA . HIS A 1 118 ? -1.586 7.917 -2.964 1.00 95.56 118 HIS A CA 1
ATOM 946 C C . HIS A 1 118 ? -2.633 7.33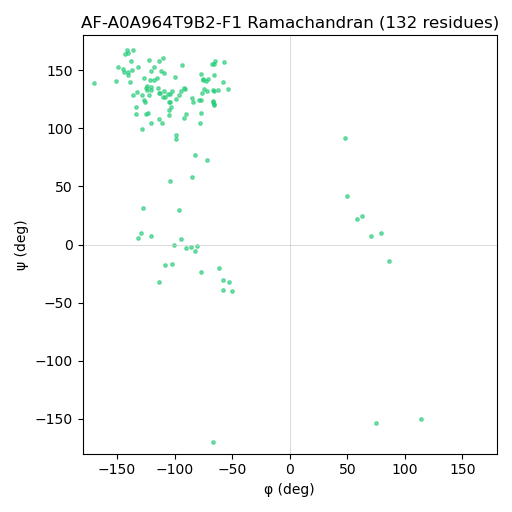4 -2.019 1.00 95.56 118 HIS A C 1
ATOM 948 O O . HIS A 1 118 ? -2.643 6.129 -1.770 1.00 95.56 118 HIS A O 1
ATOM 954 N N . GLU A 1 119 ? -3.518 8.179 -1.494 1.00 95.62 119 GLU A N 1
ATOM 955 C CA . GLU A 1 119 ? -4.666 7.722 -0.710 1.00 95.62 119 GLU A CA 1
ATOM 956 C C . GLU A 1 119 ? -5.749 7.167 -1.649 1.00 95.62 119 GLU A C 1
ATOM 958 O O . GLU A 1 119 ? -6.199 7.831 -2.584 1.00 95.62 119 GLU A O 1
ATOM 963 N N . VAL A 1 120 ? -6.154 5.919 -1.415 1.00 95.69 120 VAL A N 1
ATOM 964 C CA . VAL A 1 120 ? -7.070 5.168 -2.274 1.00 95.69 120 VAL A CA 1
ATOM 965 C C . VAL A 1 120 ? -8.141 4.497 -1.428 1.00 95.69 120 VAL A C 1
ATOM 967 O O . VAL A 1 120 ? -7.859 3.619 -0.612 1.00 95.69 120 VAL A O 1
ATOM 970 N N . TYR A 1 121 ? -9.397 4.868 -1.665 1.00 96.00 121 TYR A N 1
ATOM 971 C CA . TYR A 1 121 ? -10.533 4.140 -1.114 1.00 96.00 121 TYR A CA 1
ATOM 972 C C . TYR A 1 121 ? -10.767 2.844 -1.892 1.00 96.00 121 TYR A C 1
ATOM 974 O O . TYR A 1 121 ? -10.879 2.868 -3.120 1.00 96.00 121 TYR A O 1
ATOM 982 N N . VAL A 1 122 ? -10.895 1.717 -1.190 1.00 96.12 122 VAL A N 1
ATOM 983 C CA . VAL A 1 122 ? -11.152 0.407 -1.806 1.00 96.12 122 VAL A CA 1
ATOM 984 C C . VAL A 1 122 ? -12.566 -0.055 -1.454 1.00 96.12 122 VAL A C 1
ATOM 986 O O . VAL A 1 122 ? -12.796 -0.520 -0.340 1.00 96.12 122 VAL A O 1
ATOM 989 N N . PRO A 1 123 ? -13.538 0.019 -2.383 1.00 94.44 123 PRO A N 1
ATOM 990 C CA . PRO A 1 123 ? -14.899 -0.424 -2.109 1.00 94.44 123 PRO A CA 1
ATOM 991 C C . PRO A 1 123 ? -14.999 -1.929 -1.854 1.00 94.44 123 PRO A C 1
ATOM 993 O O . PRO A 1 123 ? -14.190 -2.732 -2.329 1.00 94.44 123 PRO A O 1
ATOM 996 N N . LYS A 1 124 ? -16.072 -2.327 -1.170 1.00 93.56 124 LYS A N 1
ATOM 997 C CA . LYS A 1 124 ? -16.428 -3.733 -0.972 1.00 93.56 124 LYS A CA 1
ATOM 998 C C . LYS A 1 124 ? -16.512 -4.486 -2.302 1.00 93.56 124 LYS A C 1
ATOM 1000 O O . LYS A 1 124 ? -17.168 -4.014 -3.227 1.00 93.56 124 LYS A O 1
ATOM 1005 N N . HIS A 1 125 ? -15.907 -5.675 -2.377 1.00 86.75 125 HIS A N 1
ATOM 1006 C CA . HIS A 1 125 ? -15.905 -6.516 -3.587 1.00 86.75 125 HIS A CA 1
ATOM 1007 C C . HIS A 1 125 ? -15.301 -5.850 -4.839 1.00 86.75 125 HIS A C 1
ATOM 1009 O O . HIS A 1 125 ? -15.597 -6.266 -5.962 1.00 86.75 125 HIS A O 1
ATOM 1015 N N . SER A 1 126 ? -14.464 -4.824 -4.666 1.00 80.88 126 SER A N 1
ATOM 1016 C CA . SER A 1 126 ? -13.816 -4.150 -5.786 1.00 80.88 126 SER A CA 1
ATOM 1017 C C . SER A 1 126 ? -12.750 -5.033 -6.439 1.00 80.88 126 SER A C 1
ATOM 1019 O O . SER A 1 126 ? -12.010 -5.743 -5.760 1.00 80.88 126 SER A O 1
ATOM 1021 N N . LYS A 1 127 ? -12.648 -4.948 -7.767 1.00 88.38 127 LYS A N 1
ATOM 1022 C CA . LYS A 1 127 ? -11.490 -5.407 -8.549 1.00 88.38 127 LYS A CA 1
ATOM 1023 C C . LYS A 1 127 ? -10.684 -4.185 -8.977 1.00 88.38 127 LYS A C 1
ATOM 1025 O O . LYS A 1 127 ? -10.539 -3.924 -10.167 1.00 88.38 127 LYS A O 1
ATOM 1030 N N . LEU A 1 128 ? -10.303 -3.365 -8.000 1.00 95.62 128 LEU A N 1
ATOM 1031 C CA . LEU A 1 128 ? -9.635 -2.104 -8.280 1.00 95.62 128 LEU A CA 1
ATOM 1032 C C . LEU A 1 128 ? -8.302 -2.381 -8.973 1.00 95.62 128 LEU A C 1
ATOM 1034 O O . LEU A 1 128 ? -7.527 -3.229 -8.532 1.00 95.62 128 LEU A O 1
ATOM 1038 N N . GLU A 1 129 ? -8.059 -1.640 -10.044 1.00 97.44 129 GLU A N 1
ATOM 1039 C CA . GLU A 1 129 ? -6.831 -1.697 -10.814 1.00 97.44 129 GLU A CA 1
ATOM 1040 C C . GLU A 1 129 ? -6.258 -0.287 -10.911 1.00 97.44 129 GLU A C 1
ATOM 1042 O O . GLU A 1 129 ? -6.931 0.642 -11.359 1.00 97.44 129 GLU A O 1
ATOM 1047 N N . LEU A 1 130 ? -5.021 -0.126 -10.453 1.00 97.38 130 LEU A N 1
ATOM 1048 C CA . LEU A 1 130 ? -4.296 1.139 -10.467 1.00 97.38 130 LEU A CA 1
ATOM 1049 C C . LEU A 1 130 ? -3.141 1.044 -11.457 1.00 97.38 130 LEU A C 1
ATOM 1051 O O . LEU A 1 130 ? -2.579 -0.028 -11.678 1.00 97.38 130 LEU A O 1
ATOM 1055 N N . THR A 1 131 ? -2.787 2.167 -12.072 1.00 98.06 131 THR A N 1
ATOM 1056 C CA . THR A 1 131 ? -1.635 2.250 -12.972 1.00 98.06 131 THR A CA 1
ATOM 1057 C C . THR A 1 131 ? -0.756 3.412 -12.554 1.00 98.06 131 THR A C 1
ATOM 1059 O O . THR A 1 131 ? -1.243 4.534 -12.444 1.00 98.06 131 THR A O 1
ATOM 1062 N N . TYR A 1 132 ? 0.532 3.134 -12.384 1.00 97.88 132 TYR A N 1
ATOM 1063 C CA . TYR A 1 132 ? 1.562 4.127 -12.119 1.00 97.88 132 TYR A CA 1
ATOM 1064 C C . TYR A 1 132 ? 2.604 4.058 -13.228 1.00 97.88 132 TYR A C 1
ATOM 1066 O O . TYR A 1 132 ? 3.054 2.974 -13.609 1.00 97.88 132 TYR A O 1
ATOM 1074 N N . ASN A 1 133 ? 2.963 5.222 -13.757 1.00 96.44 133 ASN A N 1
ATOM 1075 C CA . ASN A 1 133 ? 4.019 5.348 -14.751 1.00 96.44 133 ASN A CA 1
ATOM 1076 C C . ASN A 1 133 ? 5.294 5.806 -14.048 1.00 96.44 133 ASN A C 1
ATOM 1078 O O . ASN A 1 133 ? 5.210 6.578 -13.092 1.00 96.44 133 ASN A O 1
ATOM 1082 N N . TYR A 1 134 ? 6.431 5.306 -14.521 1.00 94.06 134 TYR A N 1
ATOM 1083 C CA . TYR A 1 134 ? 7.743 5.742 -14.065 1.00 94.06 134 TYR A CA 1
ATOM 1084 C C . TYR A 1 134 ? 7.968 7.232 -14.349 1.00 94.06 134 TYR A C 1
ATOM 1086 O O . TYR A 1 134 ? 7.755 7.637 -15.517 1.00 94.06 134 TYR A O 1
#